Protein AF-A0A7W6T3D8-F1 (afdb_monomer_lite)

Sequence (76 aa):
MNAPPEAIPAETHATAATWANLSPLLVEIRERRNEFGRAQKIPKEIIDGFRRVGVYRAMVAKRFGGEERTPADFVA

pLDDT: mean 82.81, std 17.95, range [45.09, 96.81]

Secondary structure (DSSP, 8-state):
-PPP----------SS--GGGHHHHHHHHHHHHHHHHHHTS--HHHHHHHHHHTGGGTTS-GGGT-----HHHHH-

Structure (mmCIF, N/CA/C/O backbone):
data_AF-A0A7W6T3D8-F1
#
_entry.id   AF-A0A7W6T3D8-F1
#
loop_
_atom_site.group_PDB
_atom_site.id
_atom_site.type_symbol
_atom_site.label_atom_id
_atom_site.label_alt_id
_atom_site.label_comp_id
_atom_site.label_asym_id
_atom_site.label_entity_id
_atom_site.label_seq_id
_atom_site.pdbx_PDB_ins_code
_atom_site.Cartn_x
_atom_site.Cartn_y
_atom_site.Cartn_z
_atom_site.occupancy
_atom_site.B_iso_or_equiv
_atom_site.auth_seq_id
_atom_site.auth_comp_id
_atom_site.auth_asym_id
_atom_site.auth_atom_id
_atom_site.pdbx_PDB_model_num
ATOM 1 N N . MET A 1 1 ? 8.141 -34.749 -0.916 1.00 48.38 1 MET A N 1
ATOM 2 C CA . MET A 1 1 ? 6.784 -34.741 -1.497 1.00 48.38 1 MET A CA 1
ATOM 3 C C . MET A 1 1 ? 6.316 -33.293 -1.479 1.00 48.38 1 MET A C 1
ATOM 5 O O . MET A 1 1 ? 5.777 -32.850 -0.478 1.00 48.38 1 MET A O 1
ATOM 9 N N . ASN A 1 2 ? 6.674 -32.511 -2.500 1.00 51.88 2 ASN A N 1
ATOM 10 C CA . ASN A 1 2 ? 6.180 -31.137 -2.611 1.00 51.88 2 ASN A CA 1
ATOM 11 C C . ASN A 1 2 ? 4.726 -31.219 -3.073 1.00 51.88 2 ASN A C 1
ATOM 13 O O . ASN A 1 2 ? 4.439 -31.969 -4.007 1.00 51.88 2 ASN A O 1
ATOM 17 N N . ALA A 1 3 ? 3.827 -30.512 -2.388 1.00 49.53 3 ALA A N 1
ATOM 18 C CA . ALA A 1 3 ? 2.436 -30.411 -2.802 1.00 49.53 3 ALA A CA 1
ATOM 19 C C . ALA A 1 3 ? 2.369 -29.944 -4.272 1.00 49.53 3 ALA A C 1
ATOM 21 O O . ALA A 1 3 ? 3.197 -29.117 -4.676 1.00 49.53 3 ALA A O 1
ATOM 22 N N . PRO A 1 4 ? 1.447 -30.488 -5.089 1.00 50.97 4 PRO A N 1
ATOM 23 C CA . PRO A 1 4 ? 1.243 -30.003 -6.448 1.00 50.97 4 PRO A CA 1
ATOM 24 C C . PRO A 1 4 ? 0.939 -28.499 -6.398 1.00 50.97 4 PRO A C 1
ATOM 26 O O . PRO A 1 4 ? 0.311 -28.054 -5.435 1.00 50.97 4 PRO A O 1
ATOM 29 N N . PRO A 1 5 ? 1.390 -27.705 -7.385 1.00 58.72 5 PRO A N 1
ATOM 30 C CA . PRO A 1 5 ? 1.051 -26.295 -7.436 1.00 58.72 5 PRO A CA 1
ATOM 31 C C . PRO A 1 5 ? -0.463 -26.215 -7.615 1.00 58.72 5 PRO A C 1
ATOM 33 O O . PRO A 1 5 ? -0.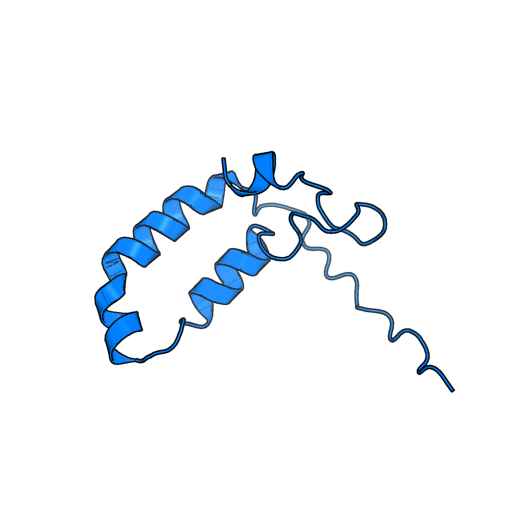969 -26.435 -8.715 1.00 58.72 5 PRO A O 1
ATOM 36 N N . GLU A 1 6 ? -1.194 -25.974 -6.524 1.00 56.78 6 GLU A N 1
ATOM 37 C CA . GLU A 1 6 ? -2.582 -25.550 -6.612 1.00 56.78 6 GLU A CA 1
ATOM 38 C C . GLU A 1 6 ? -2.588 -24.388 -7.597 1.00 56.78 6 GLU A C 1
ATOM 40 O O . GLU A 1 6 ? -1.857 -23.408 -7.424 1.00 56.78 6 GLU A O 1
ATOM 45 N N . ALA A 1 7 ? -3.312 -24.566 -8.701 1.00 47.03 7 ALA A N 1
ATOM 46 C CA . ALA A 1 7 ? -3.467 -23.541 -9.706 1.00 47.03 7 ALA A CA 1
ATOM 47 C C . ALA A 1 7 ? -4.082 -22.342 -8.992 1.00 47.03 7 ALA A C 1
ATOM 49 O O . ALA A 1 7 ? -5.279 -22.344 -8.714 1.00 47.03 7 ALA A O 1
ATOM 50 N N . ILE A 1 8 ? -3.248 -21.359 -8.638 1.00 52.56 8 ILE A N 1
ATOM 51 C CA . ILE A 1 8 ? -3.716 -20.077 -8.134 1.00 52.56 8 ILE A CA 1
ATOM 52 C C . ILE A 1 8 ? -4.644 -19.585 -9.237 1.00 52.56 8 ILE A C 1
ATOM 54 O O . ILE A 1 8 ? -4.159 -19.365 -10.355 1.00 52.56 8 ILE A O 1
ATOM 58 N N . PRO A 1 9 ? -5.966 -19.514 -8.998 1.00 45.09 9 PRO A N 1
ATOM 59 C CA . PRO A 1 9 ? -6.874 -19.068 -10.029 1.00 45.09 9 PRO A CA 1
ATOM 60 C C . PRO A 1 9 ? -6.371 -17.699 -10.460 1.00 45.09 9 PRO A C 1
ATOM 62 O O . PRO A 1 9 ? -6.140 -16.820 -9.626 1.00 45.09 9 PRO A O 1
ATOM 65 N N . ALA A 1 10 ? -6.117 -17.557 -11.760 1.00 48.69 10 ALA A N 1
ATOM 66 C CA . ALA A 1 10 ? -5.791 -16.283 -12.362 1.00 48.69 10 ALA A CA 1
ATOM 67 C C . ALA A 1 10 ? -7.048 -15.417 -12.255 1.00 48.69 10 ALA A C 1
ATOM 69 O O . ALA A 1 10 ? -7.830 -15.305 -13.199 1.00 48.69 10 ALA A O 1
ATOM 70 N N . GLU A 1 11 ? -7.288 -14.854 -11.068 1.00 48.91 11 GLU A N 1
ATOM 71 C CA . GLU A 1 11 ? -8.210 -13.752 -10.896 1.00 48.91 11 GLU A CA 1
ATOM 72 C C . GLU A 1 11 ? -7.711 -12.683 -11.855 1.00 48.91 11 GLU A C 1
ATOM 74 O O . GLU A 1 11 ? -6.687 -12.037 -11.627 1.00 48.91 11 GLU A O 1
ATOM 79 N N . THR A 1 12 ? -8.397 -12.582 -12.989 1.00 47.50 12 THR A N 1
ATOM 80 C CA . THR A 1 12 ? -8.176 -11.566 -14.003 1.00 47.50 12 THR A CA 1
ATOM 81 C C . THR A 1 12 ? -8.537 -10.236 -13.358 1.00 47.50 12 THR A C 1
ATOM 83 O O . THR A 1 12 ? -9.627 -9.704 -13.514 1.00 47.50 12 THR A O 1
ATOM 86 N N . HIS A 1 13 ? -7.599 -9.697 -12.585 1.00 50.81 13 HIS A N 1
ATOM 87 C CA . HIS A 1 13 ? -7.605 -8.342 -12.055 1.00 50.81 13 HIS A CA 1
ATOM 88 C C . HIS A 1 13 ? -7.107 -7.380 -13.147 1.00 50.81 13 HIS A C 1
ATOM 90 O O . HIS A 1 13 ? -6.349 -6.451 -12.897 1.00 50.81 13 HIS A O 1
ATOM 96 N N . ALA A 1 14 ? -7.510 -7.622 -14.393 1.00 49.06 14 ALA A N 1
ATOM 97 C CA . ALA A 1 14 ? -7.351 -6.678 -15.476 1.00 49.06 14 ALA A CA 1
ATOM 98 C C . ALA A 1 14 ? -8.683 -5.940 -15.602 1.00 49.06 14 ALA A C 1
ATOM 100 O O . ALA A 1 14 ? -9.659 -6.538 -16.052 1.00 49.06 14 ALA A O 1
ATOM 101 N N . THR A 1 15 ? -8.729 -4.670 -15.171 1.00 47.12 15 THR A N 1
ATOM 102 C CA . THR A 1 15 ? -9.210 -3.579 -16.049 1.00 47.12 15 THR A CA 1
ATOM 103 C C . THR A 1 15 ? -9.172 -2.162 -15.449 1.00 47.12 15 THR A C 1
ATOM 105 O O . THR A 1 15 ? -9.038 -1.247 -16.245 1.00 47.12 15 THR A O 1
ATOM 108 N N . ALA A 1 16 ? -9.199 -1.875 -14.136 1.00 45.91 16 ALA A N 1
ATOM 109 C CA . ALA A 1 16 ? -9.231 -0.441 -13.739 1.00 45.91 16 ALA A CA 1
ATOM 110 C C . ALA A 1 16 ? -8.757 -0.067 -12.323 1.00 45.91 16 ALA A C 1
ATOM 112 O O . ALA A 1 16 ? -9.265 0.883 -11.730 1.00 45.91 16 ALA A O 1
ATOM 113 N N . ALA A 1 17 ? -7.776 -0.770 -11.757 1.00 54.69 17 ALA A N 1
ATOM 114 C CA . ALA A 1 17 ? -7.117 -0.305 -10.538 1.00 54.69 17 ALA A CA 1
ATOM 115 C C . ALA A 1 17 ? -5.621 -0.125 -10.785 1.00 54.69 17 ALA A C 1
ATOM 117 O O . ALA A 1 17 ? -4.810 -1.009 -10.553 1.00 54.69 17 ALA A O 1
ATOM 118 N N . THR A 1 18 ? -5.285 1.041 -11.322 1.00 71.50 18 THR A N 1
ATOM 119 C CA . THR A 1 18 ? -3.908 1.486 -11.539 1.00 71.50 18 THR A CA 1
ATOM 120 C C . THR A 1 18 ? -3.379 2.138 -10.260 1.00 71.50 18 THR A C 1
ATOM 122 O O . THR A 1 18 ? -4.157 2.622 -9.437 1.00 71.50 18 THR A O 1
ATOM 125 N N . TRP A 1 19 ? -2.058 2.244 -10.127 1.00 84.00 19 TRP A N 1
ATOM 126 C CA . TRP A 1 19 ? -1.375 3.043 -9.099 1.00 84.00 19 TRP A CA 1
ATOM 127 C C . TRP A 1 19 ? -1.906 4.477 -8.925 1.00 84.00 19 TRP A C 1
ATOM 129 O O . TRP A 1 19 ? -1.769 5.039 -7.844 1.00 84.00 19 TRP A O 1
ATOM 139 N N . ALA A 1 20 ? -2.597 5.040 -9.923 1.00 85.44 20 ALA A N 1
ATOM 140 C CA . ALA A 1 20 ? -3.344 6.296 -9.802 1.00 85.44 20 ALA A CA 1
ATOM 141 C C . ALA A 1 20 ? -4.364 6.301 -8.640 1.00 85.44 20 ALA A C 1
ATOM 143 O O . ALA A 1 20 ? -4.614 7.343 -8.042 1.00 85.44 20 ALA A O 1
ATOM 144 N N . ASN A 1 21 ? -4.918 5.138 -8.283 1.00 87.44 21 ASN A N 1
ATOM 145 C CA . ASN A 1 21 ? -5.865 4.993 -7.176 1.00 87.44 21 ASN A CA 1
ATOM 146 C C . ASN A 1 21 ? -5.185 4.847 -5.805 1.00 87.44 21 ASN A C 1
ATOM 148 O O . ASN A 1 21 ? -5.876 4.803 -4.789 1.00 87.44 21 ASN A O 1
ATOM 152 N N . LEU A 1 22 ? -3.850 4.779 -5.744 1.00 92.25 22 LEU A N 1
ATOM 153 C CA . LEU A 1 22 ? -3.145 4.704 -4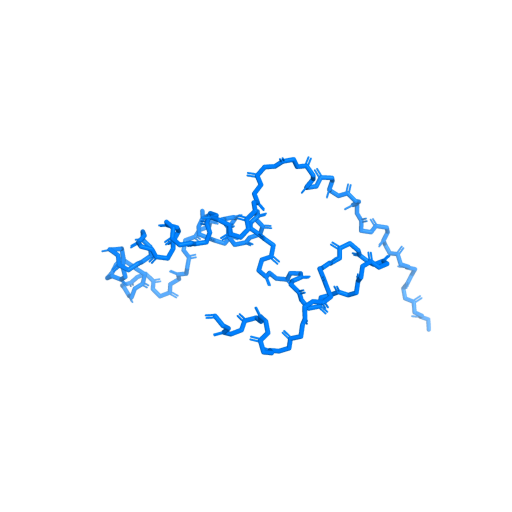.468 1.00 92.25 22 LEU A CA 1
ATOM 154 C C . LEU A 1 22 ? -3.267 6.016 -3.690 1.00 92.25 22 LEU A C 1
ATOM 156 O O . LEU A 1 22 ? -3.601 5.991 -2.510 1.00 92.25 22 LEU A O 1
ATOM 160 N N . SER A 1 23 ? -3.013 7.157 -4.334 1.00 93.19 23 SER A N 1
ATOM 161 C CA . SER A 1 23 ? -3.055 8.468 -3.678 1.00 93.19 23 SER A CA 1
ATOM 162 C C . SER A 1 23 ? -4.382 8.744 -2.957 1.00 93.19 23 SER A C 1
ATOM 164 O O . SER A 1 23 ? -4.329 9.049 -1.765 1.00 93.19 23 SER A O 1
ATOM 166 N N . PRO A 1 24 ? -5.567 8.598 -3.588 1.00 94.12 24 PRO A N 1
ATOM 167 C CA . PRO A 1 24 ? -6.832 8.795 -2.880 1.00 94.12 24 PRO A CA 1
ATOM 168 C C . PRO A 1 24 ? -7.051 7.780 -1.746 1.00 94.12 24 PRO A C 1
ATOM 170 O O . PRO A 1 24 ? -7.526 8.165 -0.681 1.00 94.12 24 PRO A O 1
ATOM 173 N N . LEU A 1 25 ? -6.635 6.516 -1.910 1.00 94.38 25 LEU A N 1
ATOM 174 C CA . LEU A 1 25 ? -6.721 5.510 -0.842 1.00 94.38 25 LEU A CA 1
ATOM 175 C C . LEU A 1 25 ? -5.854 5.886 0.374 1.00 94.38 25 LEU A C 1
ATOM 177 O O . LEU A 1 25 ? -6.274 5.725 1.518 1.00 94.38 25 LEU A O 1
ATOM 181 N N . LEU A 1 26 ? -4.651 6.422 0.150 1.00 94.56 26 LEU A N 1
ATOM 182 C CA . LEU A 1 26 ? -3.778 6.899 1.228 1.00 94.56 26 LEU A CA 1
ATOM 183 C C . LEU A 1 26 ? -4.360 8.122 1.952 1.00 94.56 26 LEU A C 1
ATOM 185 O O . LEU A 1 26 ? -4.194 8.240 3.169 1.00 94.56 26 LEU A O 1
ATOM 189 N N . VAL A 1 27 ? -5.049 9.015 1.231 1.00 96.81 27 VAL A N 1
ATOM 190 C CA . VAL A 1 27 ? -5.777 10.146 1.832 1.00 96.81 27 VAL A CA 1
ATOM 191 C C . VAL A 1 27 ? -6.873 9.631 2.763 1.00 96.81 27 VAL A C 1
ATOM 193 O O . VAL A 1 27 ? -6.893 10.014 3.932 1.00 96.81 27 VAL A O 1
ATOM 196 N N . GLU A 1 28 ? -7.696 8.687 2.302 1.00 95.19 28 GLU A N 1
ATOM 197 C CA . GLU A 1 28 ? -8.758 8.079 3.115 1.00 95.19 28 GLU A CA 1
ATOM 198 C C . GLU A 1 28 ? -8.198 7.419 4.391 1.00 95.19 28 GLU A C 1
ATOM 200 O O . GLU A 1 28 ? -8.688 7.644 5.502 1.00 95.19 28 GLU A O 1
ATOM 205 N N . ILE A 1 29 ? -7.111 6.648 4.263 1.00 95.06 29 ILE A N 1
ATOM 206 C CA . ILE A 1 29 ? -6.428 6.009 5.400 1.00 95.06 29 ILE A CA 1
ATOM 207 C C . ILE A 1 29 ? -5.963 7.055 6.417 1.00 95.06 29 ILE A C 1
ATOM 209 O O . ILE A 1 29 ? -6.070 6.846 7.629 1.00 95.06 29 ILE A O 1
ATOM 213 N N . ARG A 1 30 ? -5.438 8.189 5.943 1.00 95.75 30 ARG A N 1
ATOM 214 C CA . ARG A 1 30 ? -4.943 9.263 6.808 1.00 95.75 30 ARG A CA 1
ATOM 215 C C . ARG A 1 30 ? -6.072 9.937 7.580 1.00 95.75 30 ARG A C 1
ATOM 217 O O . ARG A 1 30 ? -5.883 10.231 8.762 1.00 95.75 30 ARG A O 1
ATOM 224 N N . GLU A 1 31 ? -7.221 10.149 6.949 1.00 96.31 31 GLU A N 1
ATOM 225 C CA . GLU A 1 31 ? -8.417 10.712 7.585 1.00 96.31 31 GLU A CA 1
ATOM 226 C C . GLU A 1 31 ? -8.983 9.767 8.651 1.00 96.31 31 GLU A C 1
ATOM 228 O O . GLU A 1 31 ? -9.342 10.192 9.752 1.00 96.31 31 GLU A O 1
ATOM 233 N N . ARG A 1 32 ? -8.971 8.460 8.372 1.00 95.31 32 ARG A N 1
ATOM 234 C CA . ARG A 1 32 ? -9.531 7.420 9.247 1.00 95.31 32 ARG A CA 1
ATOM 235 C C . ARG A 1 32 ? -8.538 6.815 10.245 1.00 95.31 32 ARG A C 1
ATOM 237 O O . ARG A 1 32 ? -8.922 5.966 11.044 1.00 95.31 32 ARG A O 1
ATOM 244 N N . ARG A 1 33 ? -7.282 7.274 10.301 1.00 93.81 33 ARG A N 1
ATOM 245 C CA . ARG A 1 33 ? -6.198 6.681 11.127 1.00 93.81 33 ARG A CA 1
ATOM 246 C C . ARG A 1 33 ? -6.564 6.376 12.587 1.00 93.81 33 ARG A C 1
ATOM 248 O O . ARG A 1 33 ? -6.087 5.397 13.157 1.00 93.81 33 ARG A O 1
ATOM 255 N N . ASN A 1 34 ? -7.411 7.202 13.202 1.00 94.56 34 ASN A N 1
ATOM 256 C CA . ASN A 1 34 ? -7.823 7.028 14.597 1.00 94.56 34 ASN A CA 1
ATOM 257 C C . ASN A 1 34 ? -8.760 5.824 14.785 1.00 94.56 34 ASN A C 1
ATOM 259 O O . ASN A 1 34 ? -8.741 5.195 15.841 1.00 94.56 34 ASN A O 1
ATOM 263 N N . GLU A 1 35 ? -9.571 5.496 13.778 1.00 92.94 35 GLU A N 1
ATOM 264 C CA . GLU A 1 35 ? -10.410 4.295 13.749 1.00 92.94 35 GLU A CA 1
ATOM 265 C C . GLU A 1 35 ? -9.537 3.038 13.808 1.00 92.94 35 GLU A C 1
ATOM 267 O O . GLU A 1 35 ? -9.749 2.172 14.657 1.00 92.94 35 GLU A O 1
ATOM 272 N N . PHE A 1 36 ? -8.490 2.993 12.979 1.00 91.62 36 PHE A N 1
ATOM 273 C CA . PHE A 1 36 ? -7.584 1.846 12.881 1.00 91.62 36 PHE A CA 1
ATOM 274 C C . PHE A 1 36 ? -6.770 1.668 14.161 1.00 91.62 36 PHE A C 1
ATOM 276 O O . PHE A 1 36 ? -6.613 0.549 14.645 1.00 91.62 36 PHE A O 1
ATOM 283 N N . GLY A 1 37 ?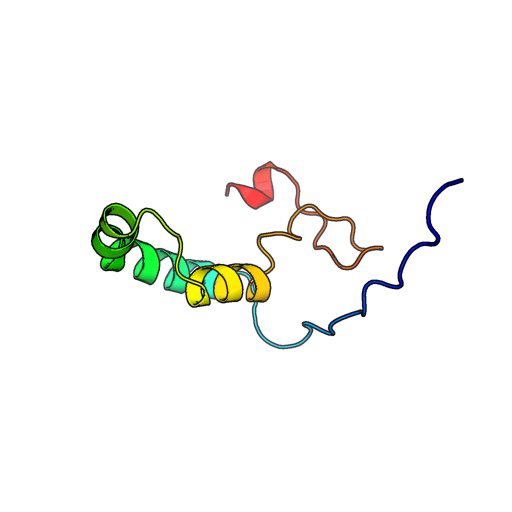 -6.302 2.779 14.746 1.00 90.31 37 GLY A N 1
ATOM 284 C CA . GLY A 1 37 ? -5.577 2.769 16.015 1.00 90.31 37 GLY A CA 1
ATOM 285 C C . GLY A 1 37 ? -6.410 2.202 17.167 1.00 90.31 37 GLY A C 1
ATOM 286 O O . GLY A 1 37 ? -5.902 1.398 17.944 1.00 90.31 37 GLY A O 1
ATOM 287 N N . ARG A 1 38 ? -7.701 2.559 17.249 1.00 94.31 38 ARG A N 1
ATOM 288 C CA . ARG A 1 38 ? -8.615 2.011 18.268 1.00 94.31 38 ARG A CA 1
ATOM 289 C C . ARG A 1 38 ? -8.947 0.540 18.030 1.00 94.31 38 ARG A C 1
ATOM 291 O O . ARG A 1 38 ? -8.975 -0.231 18.980 1.00 94.31 38 ARG A O 1
ATOM 298 N N . ALA A 1 39 ? -9.206 0.157 16.781 1.00 93.56 39 ALA A N 1
ATOM 299 C CA . ALA A 1 39 ? -9.561 -1.216 16.429 1.00 93.56 39 ALA A CA 1
ATOM 300 C C 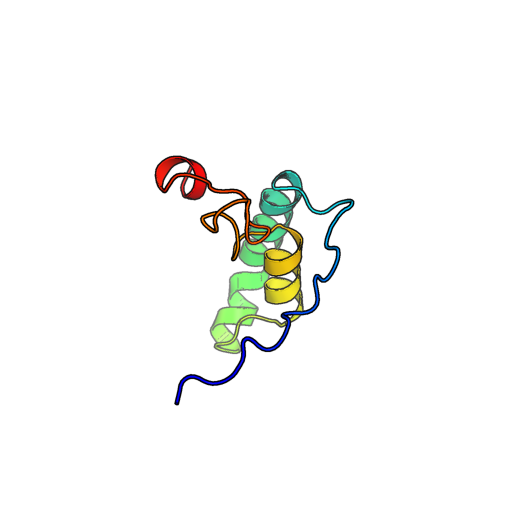. ALA A 1 39 ? -8.360 -2.180 16.439 1.00 93.56 39 ALA A C 1
ATOM 302 O O . ALA A 1 39 ? -8.561 -3.395 16.433 1.00 93.56 39 ALA A O 1
ATOM 303 N N . GLN A 1 40 ? -7.129 -1.647 16.408 1.00 94.62 40 GLN A N 1
ATOM 304 C CA . GLN A 1 40 ? -5.869 -2.386 16.242 1.00 94.62 40 GLN A CA 1
ATOM 305 C C . GLN A 1 40 ? -5.868 -3.323 15.023 1.00 94.62 40 GLN A C 1
ATOM 307 O O . GLN A 1 40 ? -5.205 -4.360 15.004 1.00 94.62 40 GLN A O 1
ATOM 312 N N . LYS A 1 41 ? -6.647 -2.973 13.996 1.00 93.62 41 LYS A N 1
ATOM 313 C CA . LYS A 1 41 ? -6.852 -3.773 12.788 1.00 93.62 41 LYS A CA 1
ATOM 314 C C . LYS A 1 41 ? -6.965 -2.858 11.581 1.00 93.62 41 LYS A C 1
ATOM 316 O O . LYS A 1 41 ? -7.508 -1.759 11.675 1.00 93.62 41 LYS A O 1
ATOM 321 N N . ILE A 1 42 ? -6.482 -3.346 10.443 1.00 92.25 42 ILE A N 1
ATOM 322 C CA . ILE A 1 42 ? -6.738 -2.717 9.148 1.00 92.25 42 ILE A CA 1
ATOM 323 C C . ILE A 1 42 ? -8.120 -3.186 8.670 1.00 92.25 42 ILE A C 1
ATOM 325 O O . ILE A 1 42 ? -8.356 -4.399 8.645 1.00 92.25 42 ILE A O 1
ATOM 329 N N . PRO A 1 43 ? -9.031 -2.273 8.296 1.00 93.12 43 PRO A N 1
ATOM 330 C CA . PRO A 1 43 ? -10.325 -2.656 7.749 1.00 93.12 43 PRO A CA 1
ATOM 331 C C . PRO A 1 43 ? -10.201 -3.446 6.442 1.00 93.12 43 PRO A C 1
ATOM 333 O O . PRO A 1 43 ? -9.267 -3.253 5.657 1.00 93.12 43 PRO A O 1
ATOM 336 N N . LYS A 1 44 ? -11.159 -4.343 6.190 1.00 93.81 44 LYS A N 1
ATOM 337 C CA . LYS A 1 44 ? -11.116 -5.245 5.030 1.00 93.81 44 LYS A CA 1
ATOM 338 C C . LYS A 1 44 ? -11.123 -4.470 3.712 1.00 93.81 44 LYS A C 1
ATOM 340 O O . LYS A 1 44 ? -10.407 -4.837 2.786 1.00 93.81 44 LYS A O 1
ATOM 345 N N . GLU A 1 45 ? -11.893 -3.393 3.633 1.00 93.75 45 GLU A N 1
ATOM 346 C CA . GLU A 1 45 ? -12.009 -2.554 2.445 1.00 93.75 45 GLU A CA 1
ATOM 347 C C . GLU A 1 45 ? -10.679 -1.896 2.057 1.00 93.75 45 GLU A C 1
ATOM 349 O O . GLU A 1 45 ? -10.387 -1.784 0.868 1.00 93.75 45 GLU A O 1
ATOM 354 N N . ILE A 1 46 ? -9.831 -1.563 3.040 1.00 94.81 46 ILE A N 1
ATOM 355 C CA . ILE A 1 46 ? -8.488 -1.023 2.804 1.00 94.81 46 ILE A CA 1
ATOM 356 C C . ILE A 1 46 ? -7.569 -2.104 2.222 1.00 94.81 46 ILE A C 1
ATOM 358 O O . ILE A 1 46 ? -6.863 -1.862 1.243 1.00 94.81 46 ILE A O 1
ATOM 362 N N . ILE A 1 47 ? -7.618 -3.323 2.771 1.00 94.56 47 ILE A N 1
ATOM 363 C CA . ILE A 1 47 ? -6.869 -4.471 2.234 1.00 94.56 47 ILE A CA 1
ATOM 364 C C . ILE A 1 47 ? -7.312 -4.791 0.804 1.00 94.56 47 ILE A C 1
ATOM 366 O O . ILE A 1 47 ? -6.472 -4.998 -0.074 1.00 94.56 47 ILE A O 1
ATOM 370 N N . ASP A 1 48 ? -8.620 -4.805 0.550 1.00 94.50 48 ASP A N 1
ATOM 371 C CA . ASP A 1 48 ? -9.169 -5.014 -0.788 1.00 94.50 48 ASP A CA 1
ATOM 372 C C . ASP A 1 48 ? -8.744 -3.879 -1.737 1.00 94.50 48 ASP A C 1
ATOM 374 O O . ASP A 1 48 ? -8.415 -4.138 -2.894 1.00 94.50 48 ASP A O 1
ATOM 378 N N . GLY A 1 49 ? -8.687 -2.634 -1.252 1.00 93.62 49 GLY A N 1
ATOM 379 C CA . GLY A 1 49 ? -8.147 -1.483 -1.978 1.00 93.62 49 GLY A CA 1
ATOM 380 C C . GLY A 1 49 ? -6.699 -1.702 -2.420 1.00 93.62 49 GLY A C 1
ATOM 381 O O . GLY A 1 49 ? -6.398 -1.616 -3.611 1.00 93.62 49 GLY A O 1
ATOM 382 N N . PHE A 1 50 ? -5.815 -2.094 -1.499 1.00 94.50 50 PHE A N 1
ATOM 383 C CA . PHE A 1 50 ? -4.420 -2.407 -1.826 1.00 94.50 50 PHE A CA 1
ATOM 384 C C . PHE A 1 50 ? -4.275 -3.593 -2.788 1.00 94.50 50 PHE A C 1
ATOM 386 O O . PHE A 1 50 ? -3.432 -3.554 -3.690 1.00 94.50 50 PHE A 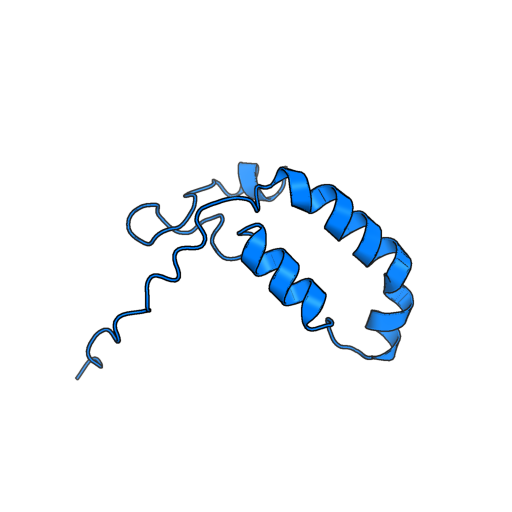O 1
ATOM 393 N N . ARG A 1 51 ? -5.111 -4.634 -2.651 1.00 92.62 51 ARG A N 1
ATOM 394 C CA . ARG A 1 51 ? -5.151 -5.766 -3.595 1.00 92.62 51 ARG A CA 1
ATOM 395 C C . ARG A 1 51 ? -5.553 -5.331 -4.997 1.00 92.62 51 ARG A C 1
ATOM 397 O O . ARG A 1 51 ? -4.950 -5.817 -5.951 1.00 92.62 51 ARG A O 1
ATOM 404 N N . ARG A 1 52 ? -6.541 -4.437 -5.123 1.00 91.38 52 ARG A N 1
ATOM 405 C CA . ARG A 1 52 ? -6.981 -3.890 -6.414 1.00 91.38 52 ARG A CA 1
ATOM 406 C C . ARG A 1 52 ? -5.867 -3.077 -7.061 1.00 91.38 52 ARG A C 1
ATOM 408 O O . ARG A 1 52 ? -5.520 -3.367 -8.198 1.00 91.38 52 ARG A O 1
ATOM 415 N N . VAL A 1 53 ? -5.268 -2.138 -6.320 1.00 93.06 53 VAL A N 1
ATOM 416 C CA . VAL A 1 53 ? -4.147 -1.299 -6.796 1.00 93.06 53 VAL A CA 1
ATOM 417 C C . VAL A 1 53 ? -2.938 -2.135 -7.226 1.00 93.06 53 VAL A C 1
ATOM 419 O O . VAL A 1 53 ? -2.204 -1.732 -8.117 1.00 93.06 53 VAL A O 1
ATOM 422 N N . GLY A 1 54 ? -2.730 -3.303 -6.611 1.00 92.19 54 GLY A N 1
ATOM 423 C CA . GLY A 1 54 ? -1.618 -4.194 -6.943 1.00 92.19 54 GLY A CA 1
ATOM 424 C C . GLY A 1 54 ? -0.402 -4.049 -6.028 1.00 92.19 54 GLY A C 1
ATOM 425 O O . GLY A 1 54 ? 0.639 -4.631 -6.321 1.00 92.19 54 GLY A O 1
ATOM 426 N N . VAL A 1 55 ? -0.534 -3.365 -4.883 1.00 93.75 55 VAL A N 1
ATOM 427 C CA . VAL A 1 55 ? 0.565 -3.123 -3.924 1.00 93.75 55 VAL A CA 1
ATOM 428 C C . VAL A 1 55 ? 1.292 -4.418 -3.543 1.00 93.75 55 VAL A C 1
ATOM 430 O O . VAL A 1 55 ? 2.517 -4.473 -3.564 1.00 93.75 55 VAL A O 1
ATOM 433 N N . TYR A 1 56 ? 0.556 -5.499 -3.273 1.00 93.62 56 TYR A N 1
ATOM 434 C CA . TYR A 1 56 ? 1.148 -6.778 -2.858 1.00 93.62 56 TYR A CA 1
ATOM 435 C C . TYR A 1 56 ? 1.871 -7.543 -3.977 1.00 93.62 56 TYR A C 1
ATOM 437 O O . TYR A 1 56 ? 2.672 -8.426 -3.688 1.00 93.62 56 TYR A O 1
ATOM 445 N N . ARG A 1 57 ? 1.598 -7.222 -5.248 1.00 93.50 57 ARG A N 1
ATOM 446 C CA . ARG A 1 57 ? 2.238 -7.854 -6.418 1.00 93.50 57 ARG A CA 1
ATOM 447 C C . ARG A 1 57 ? 3.207 -6.926 -7.146 1.00 93.50 57 ARG A C 1
ATOM 449 O O . ARG A 1 57 ? 3.713 -7.289 -8.206 1.00 93.50 57 ARG A O 1
ATOM 456 N N . ALA A 1 58 ? 3.479 -5.755 -6.575 1.00 94.25 58 ALA A N 1
ATOM 457 C CA . ALA A 1 58 ? 4.318 -4.726 -7.170 1.00 94.25 58 ALA A CA 1
ATOM 458 C C . ALA A 1 58 ? 5.685 -5.272 -7.611 1.00 94.25 58 ALA A C 1
ATOM 460 O O . ALA A 1 58 ? 6.112 -5.040 -8.734 1.00 94.25 58 ALA A O 1
ATOM 461 N N . MET A 1 59 ? 6.334 -6.063 -6.755 1.00 94.25 59 MET A N 1
ATOM 462 C CA . MET A 1 59 ? 7.674 -6.616 -7.000 1.00 94.25 59 MET A CA 1
ATOM 463 C C . MET A 1 59 ? 7.656 -8.045 -7.566 1.00 94.25 59 MET A C 1
ATOM 465 O O . MET A 1 59 ? 8.705 -8.638 -7.801 1.00 94.25 59 MET A O 1
ATOM 469 N N . VAL A 1 60 ? 6.474 -8.636 -7.758 1.00 93.94 60 VAL A N 1
ATOM 470 C CA . VAL A 1 60 ? 6.349 -9.999 -8.288 1.00 93.94 60 VAL A CA 1
ATOM 471 C C . VAL A 1 60 ? 6.678 -9.985 -9.783 1.00 93.94 60 VAL A C 1
ATOM 473 O O . VAL A 1 60 ? 6.286 -9.064 -10.494 1.00 93.94 60 VAL A O 1
ATOM 476 N N . ALA A 1 61 ? 7.389 -11.004 -10.269 1.00 91.69 61 ALA A N 1
ATOM 477 C CA . ALA A 1 61 ? 7.761 -11.100 -11.681 1.00 91.69 61 ALA A CA 1
ATOM 478 C C . ALA A 1 61 ? 6.531 -11.158 -12.602 1.00 91.69 61 ALA A C 1
ATOM 480 O O . ALA A 1 61 ? 5.520 -11.793 -12.274 1.00 91.69 61 ALA A O 1
ATOM 481 N N . LYS A 1 62 ? 6.645 -10.585 -13.805 1.00 90.56 62 LYS A N 1
ATOM 482 C CA . LYS A 1 62 ? 5.534 -10.521 -14.774 1.00 90.56 62 LYS A CA 1
ATOM 483 C C . LYS A 1 62 ? 5.006 -11.896 -15.172 1.00 90.56 62 LYS A C 1
ATOM 485 O O . LYS A 1 62 ? 3.803 -12.070 -15.336 1.00 90.56 62 LYS A O 1
ATOM 490 N N . ARG A 1 63 ? 5.883 -12.907 -15.243 1.00 92.69 63 ARG A N 1
ATOM 491 C CA . ARG A 1 63 ? 5.496 -14.302 -15.543 1.00 92.69 63 ARG A CA 1
ATOM 492 C C . ARG A 1 63 ? 4.536 -14.921 -14.518 1.00 92.69 63 ARG A C 1
ATOM 494 O O . ARG A 1 63 ? 3.910 -15.928 -14.815 1.00 92.69 63 ARG A O 1
ATOM 501 N N . PHE A 1 64 ? 4.438 -14.334 -13.325 1.00 89.38 64 PHE A N 1
ATOM 502 C CA . PHE A 1 64 ? 3.508 -14.730 -12.266 1.00 89.38 64 PHE A CA 1
ATOM 503 C C . PHE A 1 64 ? 2.379 -13.703 -12.064 1.00 89.38 64 PHE A C 1
ATOM 505 O O . PHE A 1 64 ? 1.680 -13.755 -11.057 1.00 89.38 64 PHE A O 1
ATOM 512 N N . GLY A 1 65 ? 2.204 -12.754 -12.993 1.00 84.69 65 GLY A N 1
ATOM 513 C CA . GLY A 1 65 ? 1.145 -11.741 -12.938 1.00 84.69 65 GLY A CA 1
ATOM 514 C C . GLY A 1 65 ? 1.434 -10.543 -12.025 1.00 84.69 65 GLY A C 1
ATOM 515 O O . GLY A 1 65 ? 0.499 -9.860 -11.609 1.00 84.69 65 GLY A O 1
ATOM 516 N N . GLY A 1 66 ? 2.700 -10.294 -11.678 1.00 90.69 66 GLY A N 1
ATOM 517 C CA . GLY A 1 66 ? 3.116 -9.078 -10.976 1.00 90.69 66 GLY A CA 1
ATOM 518 C C . GLY A 1 66 ? 3.578 -7.953 -11.903 1.00 90.69 66 GLY A C 1
ATOM 519 O O . GLY A 1 66 ? 3.504 -8.067 -13.127 1.00 90.69 66 GLY A O 1
ATOM 520 N N . GLU A 1 67 ? 4.063 -6.859 -11.313 1.00 89.69 67 GLU A N 1
ATOM 521 C CA . GLU A 1 67 ? 4.542 -5.684 -12.062 1.00 89.69 67 GLU A CA 1
ATOM 522 C C . GLU A 1 67 ? 6.067 -5.617 -12.221 1.00 89.69 67 GLU A C 1
ATOM 524 O O . GLU A 1 67 ? 6.552 -4.859 -13.059 1.00 89.69 67 GLU A O 1
ATOM 529 N N .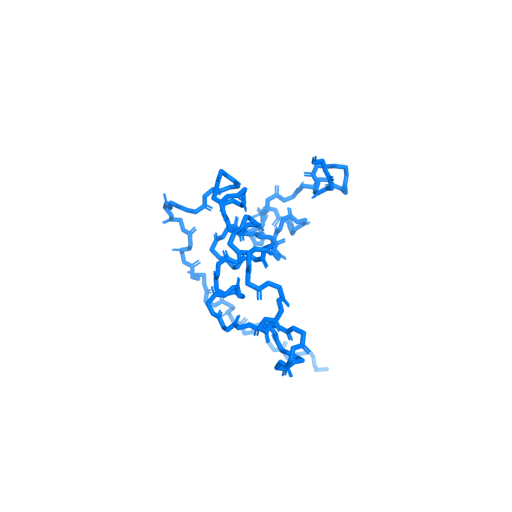 GLU A 1 68 ? 6.815 -6.438 -11.478 1.00 93.88 68 GLU A N 1
ATOM 530 C CA . GLU A 1 68 ? 8.282 -6.501 -11.514 1.00 93.88 68 GLU A CA 1
ATOM 531 C C . GLU A 1 68 ? 8.958 -5.141 -11.247 1.00 93.88 68 GLU A C 1
ATOM 533 O O . GLU A 1 68 ? 9.984 -4.806 -11.835 1.00 93.88 68 GLU A O 1
ATOM 538 N N . ARG A 1 69 ? 8.365 -4.339 -10.351 1.00 92.69 69 ARG A N 1
ATOM 539 C CA . ARG A 1 69 ? 8.918 -3.058 -9.894 1.00 92.69 69 ARG A CA 1
ATOM 540 C C . ARG A 1 69 ? 10.195 -3.253 -9.094 1.00 92.69 69 ARG A C 1
ATOM 542 O O . ARG A 1 69 ? 10.306 -4.185 -8.291 1.00 92.69 69 ARG A O 1
ATOM 549 N N . THR A 1 70 ? 11.127 -2.317 -9.246 1.00 95.38 70 THR A N 1
ATOM 550 C CA . THR A 1 70 ? 12.307 -2.260 -8.383 1.00 95.38 70 THR A CA 1
ATOM 551 C C . THR A 1 70 ? 11.929 -1.769 -6.978 1.00 95.38 70 THR A C 1
ATOM 553 O O . THR A 1 70 ? 10.887 -1.132 -6.802 1.00 95.38 70 THR A O 1
ATOM 556 N N . PRO A 1 71 ? 12.775 -2.002 -5.955 1.00 94.56 71 PRO A N 1
ATOM 557 C CA . PRO A 1 71 ? 12.571 -1.399 -4.640 1.00 94.56 71 PRO A CA 1
ATOM 558 C C . PRO A 1 71 ? 12.449 0.130 -4.695 1.00 94.56 71 PRO A C 1
ATOM 560 O O . PRO A 1 71 ? 11.647 0.693 -3.959 1.00 94.56 71 PRO A O 1
ATOM 563 N N . ALA A 1 72 ? 13.205 0.790 -5.582 1.00 95.38 72 ALA A N 1
ATOM 564 C CA . ALA A 1 72 ? 13.142 2.238 -5.765 1.00 95.38 72 ALA A CA 1
ATOM 565 C C . ALA A 1 72 ? 11.781 2.680 -6.324 1.00 95.38 72 ALA A C 1
ATOM 567 O O . ALA A 1 72 ? 11.183 3.603 -5.784 1.00 95.38 72 ALA A O 1
ATOM 568 N N . ASP A 1 73 ? 11.245 1.972 -7.325 1.00 90.81 73 ASP A N 1
ATOM 569 C CA . ASP A 1 73 ? 9.923 2.269 -7.904 1.00 90.81 73 ASP A CA 1
ATOM 570 C C . ASP A 1 73 ? 8.760 2.002 -6.937 1.00 90.81 73 ASP A C 1
ATOM 572 O O . ASP A 1 73 ? 7.648 2.475 -7.168 1.00 90.81 73 ASP A O 1
ATOM 576 N N . PHE A 1 74 ? 8.975 1.173 -5.910 1.00 91.31 74 PHE A N 1
ATOM 577 C CA . PHE A 1 74 ? 7.953 0.839 -4.918 1.00 91.31 74 PHE A CA 1
ATOM 578 C C . PHE A 1 74 ? 7.831 1.892 -3.811 1.00 91.31 74 PHE A C 1
ATOM 580 O O . PHE A 1 74 ? 6.741 2.081 -3.276 1.00 91.31 74 PHE A O 1
ATOM 587 N N . VAL A 1 75 ? 8.939 2.545 -3.444 1.00 88.50 75 VAL A N 1
ATOM 588 C CA . VAL A 1 75 ? 8.981 3.532 -2.348 1.00 88.50 75 VAL A CA 1
ATOM 589 C C . VAL A 1 75 ? 8.938 4.988 -2.821 1.00 88.50 75 VAL A C 1
ATOM 591 O O . VAL A 1 75 ? 8.872 5.876 -1.972 1.00 88.50 75 VAL A O 1
ATOM 594 N N . ALA A 1 76 ? 9.026 5.217 -4.135 1.00 80.19 76 ALA A N 1
ATOM 595 C CA . ALA A 1 76 ? 8.921 6.530 -4.774 1.00 80.19 76 ALA A CA 1
ATOM 596 C C . ALA A 1 76 ? 7.521 7.141 -4.612 1.00 80.19 76 ALA A C 1
ATOM 598 O O . ALA A 1 76 ? 7.461 8.363 -4.348 1.00 80.19 76 ALA A O 1
#

Radius of gyration: 15.27 Å; chains: 1; bounding box: 25×46×34 Å

Foldseek 3Di:
DDPDPPPPPPPVLPDDQELVLVVVLVVVCVVCVVVCVVVVDDDPVSVVSCVSHQLVQACPDVVVPGVNDDPVRNVD